Protein AF-A0A818KY87-F1 (afdb_monomer_lite)

Radius of gyration: 18.75 Å; chains: 1; bounding box: 37×40×53 Å

Foldseek 3Di:
DDDPPPPPDDDDDPPPVCVPDDDLVVLLVVLLVVLLVLLVVLLVCLVVVVLVVSLVSLVVSLVSLVVSQVSDDPVCSSVVSNVLSVVLSVQSPPPVDRSVNSSQSSPPVSVCVVVPPPPPPDDDDPD

Secondary structure (DSSP, 8-state):
---------PPP---GGGGG---HHHHHHHHHHH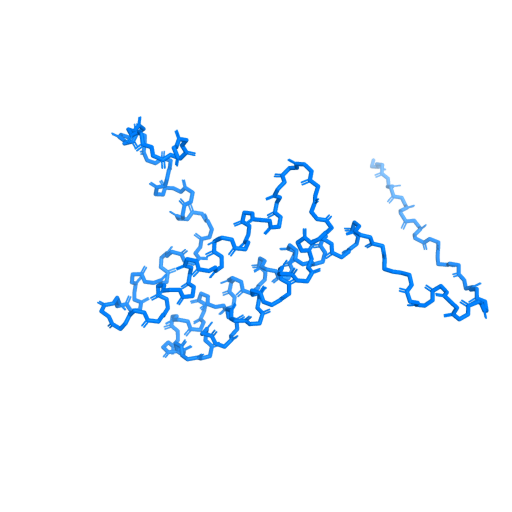HHHHHHHHHHHHHTT-HHHHHHHHHHHHHHHHHHHTT--TT-HHHHHHHHHHHHHHHHH-TTS-HHHHHHHTSHHHHHHHHH-TT---S-S--

pLDDT: mean 72.89, std 17.31, range [36.09, 93.62]

Sequence (127 aa):
PTVIKNTMSLKFVEDESLVTEINPRVKTIFASQTAAEVDRKMAQLVRDGKRDEAIDMATEQIALLKDAAQFDDERGSISLLLQLAEKMLKKLKDESITSTLVCRRFEHKAYLEEECDEDDMGYGLFE

Structure (mmCIF, N/CA/C/O backbone):
data_AF-A0A818KY87-F1
#
_entry.id   AF-A0A818KY87-F1
#
loop_
_atom_site.group_PDB
_atom_site.id
_atom_site.type_symbol
_atom_site.label_atom_id
_atom_site.label_alt_id
_atom_site.label_comp_id
_atom_site.label_asym_id
_atom_site.label_entity_id
_atom_site.label_seq_id
_atom_site.pdbx_PDB_ins_code
_atom_site.Cartn_x
_atom_site.Cartn_y
_atom_site.Cartn_z
_atom_site.occupancy
_atom_site.B_iso_or_equiv
_atom_site.auth_seq_id
_atom_site.auth_comp_id
_atom_site.auth_asym_id
_atom_site.auth_atom_id
_atom_site.pdbx_PDB_model_num
ATOM 1 N N . PRO A 1 1 ? -2.635 28.573 -28.275 1.00 47.72 1 PRO A N 1
ATOM 2 C CA . PRO A 1 1 ? -2.815 27.230 -27.677 1.00 47.72 1 PRO A CA 1
ATOM 3 C C . PRO A 1 1 ? -1.807 26.229 -28.258 1.00 47.72 1 PRO A C 1
ATOM 5 O O . PRO A 1 1 ? -1.930 25.827 -29.411 1.00 47.72 1 PRO A O 1
ATOM 8 N N . THR A 1 2 ? -0.783 25.871 -27.486 1.00 43.38 2 THR A N 1
ATOM 9 C CA . THR A 1 2 ? 0.172 24.824 -27.869 1.00 43.38 2 THR A CA 1
ATOM 10 C C . THR A 1 2 ? -0.494 23.467 -27.660 1.00 43.38 2 THR A C 1
ATOM 12 O O . THR A 1 2 ? -0.691 23.036 -26.528 1.00 43.38 2 THR A O 1
ATOM 15 N N . VAL A 1 3 ? -0.900 22.809 -28.746 1.00 45.62 3 VAL A N 1
ATOM 16 C CA . VAL A 1 3 ? -1.444 21.446 -28.696 1.00 45.62 3 VAL A CA 1
ATOM 17 C C . VAL A 1 3 ? -0.259 20.484 -28.702 1.00 45.62 3 VAL A C 1
ATOM 19 O O . VAL A 1 3 ? 0.317 20.212 -29.753 1.00 45.62 3 VAL A O 1
ATOM 22 N N . ILE A 1 4 ? 0.138 19.990 -27.528 1.00 50.06 4 ILE A N 1
ATOM 23 C CA . ILE A 1 4 ? 1.125 18.909 -27.430 1.00 50.06 4 ILE A CA 1
ATOM 24 C C . ILE A 1 4 ? 0.416 17.621 -27.852 1.00 50.06 4 ILE A C 1
ATOM 26 O O . ILE A 1 4 ? -0.328 17.012 -27.086 1.00 50.06 4 ILE A O 1
ATOM 30 N N . LYS A 1 5 ? 0.602 17.235 -29.114 1.00 45.19 5 LYS A N 1
ATOM 31 C CA . LYS A 1 5 ? 0.031 16.016 -29.688 1.00 45.19 5 LYS A CA 1
ATOM 32 C C . LYS A 1 5 ? 0.890 14.827 -29.252 1.00 45.19 5 LYS A C 1
ATOM 34 O O . LYS A 1 5 ? 1.812 14.424 -29.955 1.00 45.19 5 LYS A O 1
ATOM 39 N N . ASN A 1 6 ? 0.624 14.305 -28.059 1.00 45.72 6 ASN A N 1
ATOM 40 C CA . ASN A 1 6 ? 1.352 13.161 -27.521 1.00 45.72 6 ASN A CA 1
ATOM 41 C C . ASN A 1 6 ? 0.876 11.887 -28.240 1.00 45.72 6 ASN A C 1
ATOM 43 O O . ASN A 1 6 ? -0.138 11.293 -27.884 1.00 45.72 6 ASN A O 1
ATOM 47 N N . THR A 1 7 ? 1.546 11.523 -29.333 1.00 53.50 7 THR A N 1
ATOM 48 C CA . THR A 1 7 ? 1.264 10.287 -30.072 1.00 53.50 7 THR A CA 1
ATOM 49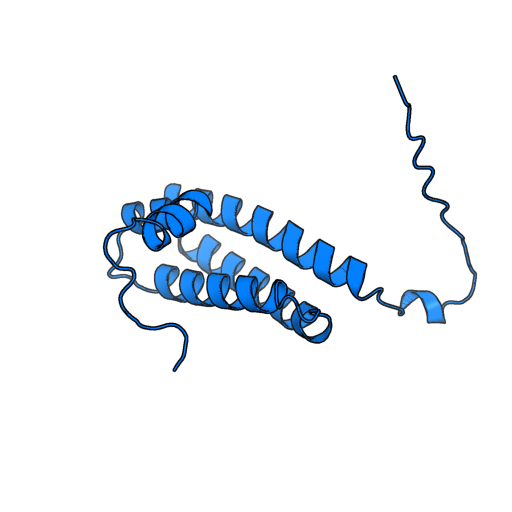 C C . THR A 1 7 ? 2.138 9.186 -29.493 1.00 53.50 7 THR A C 1
ATOM 51 O O . THR A 1 7 ? 3.285 8.995 -29.893 1.00 53.50 7 THR A O 1
ATOM 54 N N . MET A 1 8 ? 1.599 8.474 -28.502 1.00 53.44 8 MET A N 1
ATOM 55 C CA . MET A 1 8 ? 2.208 7.237 -28.023 1.00 53.44 8 MET A CA 1
ATOM 56 C C . MET A 1 8 ? 2.324 6.269 -29.206 1.00 53.44 8 MET A C 1
ATOM 58 O O . MET A 1 8 ? 1.321 5.809 -29.750 1.00 53.44 8 MET A O 1
ATOM 62 N N . SER A 1 9 ? 3.552 6.007 -29.642 1.00 59.44 9 SER A N 1
ATOM 63 C CA . SER A 1 9 ? 3.827 5.113 -30.764 1.00 59.44 9 SER A CA 1
ATOM 64 C C . SER A 1 9 ? 3.967 3.691 -30.227 1.00 59.44 9 SER A C 1
ATOM 66 O O . SER A 1 9 ? 5.016 3.331 -29.698 1.00 59.44 9 SER A O 1
ATOM 68 N N . LEU A 1 10 ? 2.900 2.898 -30.327 1.00 65.81 10 LEU A N 1
ATOM 69 C CA . LEU A 1 10 ? 2.936 1.470 -30.009 1.00 65.81 10 LEU A CA 1
ATOM 70 C C . LEU A 1 10 ? 3.687 0.735 -31.127 1.00 65.81 10 LEU A C 1
ATOM 72 O O . LEU A 1 10 ? 3.290 0.806 -32.290 1.00 65.81 10 LEU A O 1
ATOM 76 N N . LYS A 1 11 ? 4.786 0.057 -30.786 1.00 69.75 11 LYS A N 1
ATOM 77 C CA . LYS A 1 11 ? 5.519 -0.818 -31.709 1.00 69.75 11 LYS A CA 1
ATOM 78 C C . LYS A 1 11 ? 5.132 -2.261 -31.421 1.00 69.75 11 LYS A C 1
ATOM 80 O O . LYS A 1 11 ? 5.379 -2.750 -30.326 1.00 69.75 11 LYS A O 1
ATOM 85 N N . PHE A 1 12 ? 4.539 -2.919 -32.409 1.00 72.75 12 PHE A N 1
ATOM 86 C CA . PHE A 1 12 ? 4.290 -4.353 -32.359 1.00 72.75 12 PHE A CA 1
ATOM 87 C C . PHE A 1 12 ? 5.565 -5.075 -32.795 1.00 72.75 12 PHE A C 1
ATOM 89 O O . PHE A 1 12 ? 6.117 -4.779 -33.854 1.00 72.75 12 PHE A O 1
ATOM 96 N N . VAL A 1 13 ? 6.044 -5.973 -31.946 1.00 74.12 13 VAL A N 1
ATOM 97 C CA . VAL A 1 13 ? 7.230 -6.806 -32.152 1.00 74.12 13 VAL A CA 1
ATOM 98 C C . VAL A 1 13 ? 6.812 -8.252 -31.902 1.00 74.12 13 VAL A C 1
ATOM 100 O O . VAL A 1 13 ? 6.074 -8.516 -30.960 1.00 74.12 13 VAL A O 1
ATOM 103 N N . GLU A 1 14 ? 7.244 -9.172 -32.765 1.00 75.06 14 GLU A N 1
ATOM 104 C CA . GLU A 1 14 ? 6.931 -10.613 -32.671 1.00 75.06 14 GLU A CA 1
ATOM 105 C C . GLU A 1 14 ? 7.851 -11.354 -31.682 1.00 75.06 14 GLU A C 1
ATOM 107 O O . GLU A 1 14 ? 7.786 -12.572 -31.549 1.00 75.06 14 GLU A O 1
ATOM 112 N N . ASP A 1 15 ? 8.724 -10.621 -30.989 1.00 74.50 15 ASP A N 1
ATOM 113 C CA . ASP A 1 15 ? 9.629 -11.168 -29.987 1.00 74.50 15 ASP A CA 1
ATOM 114 C C . ASP A 1 15 ? 8.896 -11.354 -28.650 1.00 74.50 15 ASP A C 1
ATOM 116 O O . ASP A 1 15 ? 8.701 -10.410 -27.879 1.00 74.50 15 ASP A O 1
ATOM 120 N N . GLU A 1 16 ? 8.487 -12.595 -28.380 1.00 72.12 16 GLU A N 1
ATOM 121 C CA . GLU A 1 16 ? 7.796 -12.992 -27.149 1.00 72.12 16 GLU A CA 1
ATOM 122 C C . GLU A 1 16 ? 8.632 -12.738 -25.883 1.00 72.12 16 GLU A C 1
ATOM 124 O O . GLU A 1 16 ? 8.068 -12.596 -24.797 1.00 72.12 16 GLU A O 1
ATOM 129 N N . SER A 1 17 ? 9.964 -12.620 -25.995 1.00 71.56 17 SER A N 1
ATOM 130 C CA . SER A 1 17 ? 10.824 -12.346 -24.837 1.00 71.56 17 SER A CA 1
ATOM 131 C C . SER A 1 17 ? 10.573 -10.954 -24.241 1.00 71.56 17 SER A C 1
ATOM 133 O O . SER A 1 17 ? 10.613 -10.787 -23.018 1.00 71.56 17 SER A O 1
ATOM 135 N N . LEU A 1 18 ? 10.189 -9.983 -25.077 1.00 66.00 18 LEU A N 1
ATOM 136 C CA . LEU A 1 18 ? 9.893 -8.605 -24.672 1.00 66.00 18 LEU A CA 1
ATOM 137 C C . LEU A 1 18 ? 8.573 -8.475 -23.899 1.00 66.00 18 LEU A C 1
ATOM 139 O O . LEU A 1 18 ? 8.368 -7.490 -23.196 1.00 66.00 18 LEU A O 1
ATOM 143 N N . VAL A 1 19 ? 7.686 -9.476 -23.967 1.00 66.88 19 VAL A N 1
ATOM 144 C CA . VAL A 1 19 ? 6.435 -9.505 -23.182 1.00 66.88 19 VAL A CA 1
ATOM 145 C C . VAL A 1 19 ? 6.727 -9.600 -21.681 1.00 66.88 19 VAL A C 1
ATOM 147 O O . VAL A 1 19 ? 5.939 -9.136 -20.858 1.00 66.88 19 VAL A O 1
ATOM 150 N N . THR A 1 20 ? 7.873 -10.178 -21.317 1.00 66.88 20 THR A N 1
ATOM 151 C CA . THR A 1 20 ? 8.301 -10.326 -19.920 1.00 66.88 20 THR A CA 1
ATOM 152 C C . THR A 1 20 ? 9.144 -9.154 -19.413 1.00 66.88 20 THR A C 1
ATOM 154 O O . THR A 1 20 ? 9.427 -9.076 -18.216 1.00 66.88 20 THR A O 1
ATOM 157 N N . GLU A 1 21 ? 9.522 -8.218 -20.290 1.00 73.50 21 GLU A N 1
ATOM 158 C CA . GLU A 1 21 ? 10.360 -7.079 -19.930 1.00 73.50 21 GLU A CA 1
ATOM 159 C C . GLU A 1 21 ? 9.525 -5.995 -19.232 1.00 73.50 21 GLU A C 1
ATOM 161 O O . GLU A 1 21 ? 8.772 -5.227 -19.836 1.00 73.50 21 GLU A O 1
ATOM 166 N N . ILE A 1 22 ? 9.650 -5.934 -17.908 1.00 74.56 22 ILE A N 1
ATOM 167 C CA . ILE A 1 22 ? 8.986 -4.922 -17.091 1.00 74.56 22 ILE A CA 1
ATOM 168 C C . ILE A 1 22 ? 9.794 -3.631 -17.161 1.00 74.56 22 ILE A C 1
ATOM 170 O O . ILE A 1 22 ? 10.936 -3.586 -16.712 1.00 74.56 22 ILE A O 1
ATOM 174 N N . ASN A 1 23 ? 9.174 -2.545 -17.628 1.00 81.50 23 ASN A N 1
ATOM 175 C CA . ASN A 1 23 ? 9.764 -1.216 -17.505 1.00 81.50 23 ASN A CA 1
ATOM 176 C C . ASN A 1 23 ? 9.693 -0.739 -16.032 1.00 81.50 23 ASN A C 1
ATOM 178 O O . ASN A 1 23 ? 8.586 -0.473 -15.543 1.00 81.50 23 ASN A O 1
ATOM 182 N N . PRO A 1 24 ? 10.834 -0.559 -15.331 1.00 82.88 24 PRO A N 1
ATOM 183 C CA . PRO A 1 24 ? 10.859 -0.209 -13.906 1.00 82.88 24 PRO A CA 1
ATOM 184 C C . PRO A 1 24 ? 10.119 1.091 -13.576 1.00 82.88 24 PRO A C 1
ATOM 186 O O . PRO A 1 24 ? 9.427 1.177 -12.562 1.00 82.88 24 PRO A O 1
ATOM 189 N N . ARG A 1 25 ? 10.207 2.092 -14.464 1.00 80.88 25 ARG A N 1
ATOM 190 C CA . ARG A 1 25 ? 9.533 3.390 -14.297 1.00 80.88 25 ARG A CA 1
ATOM 191 C C . ARG A 1 25 ? 8.023 3.275 -14.435 1.00 80.88 25 ARG A C 1
ATOM 193 O O . ARG A 1 25 ? 7.285 3.938 -13.718 1.00 80.88 25 ARG A O 1
ATOM 200 N N . VAL A 1 26 ? 7.553 2.443 -15.361 1.00 83.62 26 VAL A N 1
ATOM 201 C CA . VAL A 1 26 ? 6.112 2.210 -15.526 1.00 83.62 26 VAL A CA 1
ATOM 202 C C . VAL A 1 26 ? 5.562 1.489 -14.298 1.00 83.62 26 VAL A C 1
ATOM 204 O O . VAL A 1 26 ? 4.516 1.883 -13.791 1.00 83.62 26 VAL A O 1
ATOM 207 N N . LYS A 1 27 ? 6.287 0.492 -13.773 1.00 85.12 27 LYS A N 1
ATOM 208 C CA . LYS A 1 27 ? 5.877 -0.268 -12.585 1.00 85.12 27 LYS A CA 1
ATOM 209 C C . LYS A 1 27 ? 5.821 0.591 -11.320 1.00 85.12 27 LYS A C 1
ATOM 211 O O . LYS A 1 27 ? 4.836 0.521 -10.592 1.00 85.12 27 LYS A O 1
ATOM 216 N N . THR A 1 28 ? 6.820 1.442 -11.093 1.00 84.50 28 THR A N 1
ATOM 217 C CA . THR A 1 28 ? 6.821 2.394 -9.967 1.00 84.50 28 THR A CA 1
ATOM 218 C C . THR A 1 28 ? 5.700 3.425 -10.083 1.00 84.50 28 THR A C 1
ATOM 220 O O . THR A 1 28 ? 4.946 3.602 -9.131 1.00 84.50 28 THR A O 1
ATOM 223 N N . ILE A 1 29 ? 5.503 4.049 -11.253 1.00 85.50 29 ILE A N 1
ATOM 224 C CA . ILE A 1 29 ? 4.396 5.004 -11.459 1.00 85.50 29 ILE A CA 1
ATOM 225 C C . ILE A 1 29 ? 3.037 4.331 -11.231 1.00 85.50 29 ILE A C 1
ATOM 227 O O . ILE A 1 29 ? 2.181 4.896 -10.550 1.00 85.50 29 ILE A O 1
ATOM 231 N N . PHE A 1 30 ? 2.846 3.127 -11.775 1.00 87.31 30 PHE A N 1
ATOM 232 C CA . PHE A 1 30 ? 1.615 2.361 -11.606 1.00 87.31 30 PHE A CA 1
ATOM 233 C C . PHE A 1 30 ? 1.339 2.037 -10.133 1.00 87.31 30 PHE A C 1
ATOM 235 O O . PHE A 1 30 ? 0.223 2.258 -9.660 1.00 87.31 30 PHE A O 1
ATOM 242 N N . ALA A 1 31 ? 2.349 1.564 -9.397 1.00 87.94 31 ALA A N 1
ATOM 243 C CA . ALA A 1 31 ? 2.218 1.256 -7.977 1.00 87.94 31 ALA A CA 1
ATOM 244 C C . ALA A 1 31 ? 1.849 2.502 -7.158 1.00 87.94 31 ALA A C 1
ATOM 246 O O . ALA A 1 31 ? 0.911 2.451 -6.364 1.00 87.94 31 ALA A O 1
ATOM 247 N N . SER A 1 32 ? 2.501 3.642 -7.409 1.00 83.38 32 SER A N 1
ATOM 248 C CA . SER A 1 32 ? 2.209 4.902 -6.715 1.00 83.38 32 SER A CA 1
ATOM 249 C C . SER A 1 32 ? 0.805 5.439 -7.006 1.00 83.38 32 SER A C 1
ATOM 251 O O . SER A 1 32 ? 0.113 5.895 -6.097 1.00 83.38 32 SER A O 1
ATOM 253 N N . G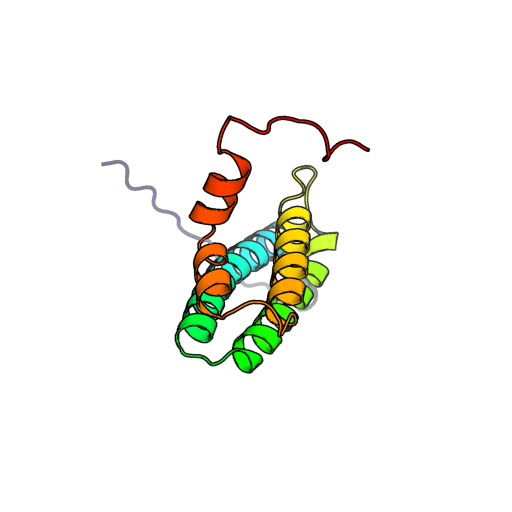LN A 1 33 ? 0.352 5.376 -8.263 1.00 84.75 33 GLN A N 1
ATOM 254 C CA . GLN A 1 33 ? -1.004 5.801 -8.633 1.00 84.75 33 GLN A CA 1
ATOM 255 C C . GLN A 1 33 ? -2.065 4.899 -8.005 1.00 84.75 33 GLN A C 1
ATOM 257 O O . GLN A 1 33 ? -3.025 5.391 -7.412 1.00 84.75 33 GLN A O 1
ATOM 262 N N . THR A 1 34 ? -1.854 3.585 -8.083 1.00 87.06 34 THR A N 1
ATOM 263 C CA . THR A 1 34 ? -2.757 2.598 -7.487 1.00 87.06 34 THR A CA 1
ATOM 264 C C . THR A 1 34 ? -2.830 2.781 -5.975 1.00 87.06 34 THR A C 1
ATOM 266 O O . THR A 1 34 ? -3.923 2.760 -5.418 1.00 87.06 34 THR A O 1
ATOM 269 N N . ALA A 1 35 ? -1.699 3.041 -5.309 1.00 85.75 35 ALA A N 1
ATOM 270 C CA . ALA A 1 35 ? -1.671 3.310 -3.877 1.00 85.75 35 ALA A CA 1
ATOM 271 C C . ALA A 1 35 ? -2.553 4.512 -3.502 1.00 85.75 35 ALA A C 1
ATOM 273 O O . ALA A 1 35 ? -3.398 4.383 -2.623 1.00 85.75 35 ALA A O 1
ATOM 274 N N . ALA A 1 36 ? -2.448 5.631 -4.224 1.00 82.69 36 ALA A N 1
ATOM 275 C CA . ALA A 1 36 ? -3.268 6.814 -3.958 1.00 82.69 36 ALA A CA 1
ATOM 276 C C . ALA A 1 36 ? -4.777 6.578 -4.187 1.00 82.69 36 ALA A C 1
ATOM 278 O O . ALA A 1 36 ? -5.621 7.158 -3.497 1.00 82.69 36 ALA A O 1
ATOM 279 N N . GLU A 1 37 ? -5.149 5.743 -5.162 1.00 84.00 37 GLU A N 1
ATOM 280 C CA . GLU A 1 37 ? -6.548 5.356 -5.379 1.00 84.00 37 GLU A CA 1
ATOM 281 C C . GLU A 1 37 ? -7.072 4.432 -4.278 1.00 84.00 37 GLU A C 1
ATOM 283 O O . GLU A 1 37 ? -8.207 4.594 -3.817 1.00 84.00 37 GLU A O 1
ATOM 288 N N . VAL A 1 38 ? -6.246 3.474 -3.860 1.00 88.44 38 VAL A N 1
ATOM 289 C CA . VAL A 1 38 ? -6.551 2.532 -2.785 1.00 88.44 38 VAL A CA 1
ATOM 290 C C . VAL A 1 38 ? -6.724 3.275 -1.461 1.00 88.44 38 VAL A C 1
ATOM 292 O O . VAL A 1 38 ? -7.727 3.050 -0.791 1.00 88.44 38 VAL A O 1
ATOM 295 N N . ASP A 1 39 ? -5.872 4.251 -1.142 1.00 83.50 39 ASP A N 1
ATOM 296 C CA . ASP A 1 39 ? -6.005 5.085 0.062 1.00 83.50 39 ASP A CA 1
ATOM 297 C C . ASP A 1 39 ? -7.383 5.750 0.164 1.00 83.50 39 ASP A C 1
ATOM 299 O O . ASP A 1 39 ? -8.037 5.701 1.209 1.00 83.50 39 ASP A O 1
ATOM 303 N N . ARG A 1 40 ? -7.886 6.311 -0.944 1.00 84.25 40 ARG A N 1
ATOM 304 C CA . ARG A 1 40 ? -9.223 6.928 -0.986 1.00 84.25 40 ARG A CA 1
ATOM 305 C C . ARG A 1 40 ? -10.338 5.909 -0.774 1.00 84.25 40 ARG A C 1
ATOM 307 O O . ARG A 1 40 ? -11.310 6.202 -0.079 1.00 84.25 40 ARG A O 1
ATOM 314 N N . LYS A 1 41 ? -10.217 4.725 -1.377 1.00 86.25 41 LYS A N 1
ATOM 315 C CA . LYS A 1 41 ? -11.205 3.647 -1.227 1.00 86.25 41 LYS A CA 1
ATOM 316 C C . LYS A 1 41 ? -11.218 3.113 0.201 1.00 86.25 41 LYS A C 1
ATOM 318 O O . LYS A 1 41 ? -12.293 2.979 0.776 1.00 86.25 41 LYS A O 1
ATOM 323 N N . MET A 1 42 ? -10.050 2.901 0.802 1.00 86.31 42 MET A N 1
ATOM 324 C CA . MET A 1 42 ? -9.937 2.501 2.201 1.00 86.31 42 MET A CA 1
ATOM 325 C C . MET A 1 42 ? -10.551 3.547 3.136 1.00 86.31 42 MET A C 1
ATOM 327 O O . MET A 1 42 ? -11.303 3.182 4.035 1.00 86.31 42 MET A O 1
ATOM 331 N N . ALA A 1 43 ? -10.328 4.844 2.884 1.00 81.62 43 ALA A N 1
ATOM 332 C CA . ALA A 1 43 ? -10.971 5.923 3.637 1.00 81.62 43 ALA A CA 1
ATOM 333 C C . ALA A 1 43 ? -12.496 5.770 3.662 1.00 81.62 43 ALA A C 1
ATOM 335 O O . ALA A 1 43 ? -13.125 5.907 4.710 1.00 81.62 43 ALA A O 1
ATOM 336 N N . GLN A 1 44 ? -13.083 5.486 2.498 1.00 84.25 44 GLN A N 1
ATOM 337 C CA . GLN A 1 44 ? -14.520 5.311 2.343 1.00 84.25 44 GLN A CA 1
ATOM 338 C C . GLN A 1 44 ? -15.012 4.043 3.054 1.00 84.25 44 GLN A C 1
ATOM 340 O O . GLN A 1 44 ? -15.975 4.111 3.809 1.00 84.25 44 GLN A O 1
ATOM 345 N N . LEU A 1 45 ? -14.306 2.918 2.904 1.00 86.25 45 LEU A N 1
ATOM 346 C CA . LEU A 1 45 ? -14.638 1.661 3.585 1.00 86.25 45 LEU A CA 1
ATOM 347 C C . LEU A 1 45 ? -14.652 1.819 5.110 1.00 86.25 45 LEU A C 1
ATOM 349 O O . LEU A 1 45 ? -15.570 1.344 5.774 1.00 86.25 45 LEU A O 1
ATOM 353 N N . VAL A 1 46 ? -13.687 2.551 5.672 1.00 83.06 46 VAL A N 1
ATOM 354 C CA . VAL A 1 46 ? -13.667 2.848 7.110 1.00 83.06 46 VAL A CA 1
ATOM 355 C C . VAL A 1 46 ? -14.860 3.723 7.516 1.00 83.06 46 VAL A C 1
ATOM 357 O O . VAL A 1 46 ? -15.468 3.449 8.554 1.00 83.06 46 VAL A O 1
ATOM 360 N N . ARG A 1 47 ? -15.230 4.742 6.719 1.00 81.31 47 ARG A N 1
ATOM 361 C CA . ARG A 1 47 ? -16.420 5.586 6.985 1.00 81.31 47 ARG A CA 1
ATOM 362 C C . ARG A 1 47 ? -17.699 4.760 6.994 1.00 81.31 47 ARG A C 1
ATOM 364 O O . ARG A 1 47 ? -18.561 4.984 7.838 1.00 81.31 47 ARG A O 1
ATOM 371 N N . ASP A 1 48 ? -17.777 3.785 6.099 1.00 85.56 48 ASP A N 1
ATOM 372 C CA . ASP A 1 48 ? -18.924 2.893 5.940 1.00 85.56 48 ASP A CA 1
ATOM 373 C C . ASP A 1 48 ? -18.932 1.740 6.965 1.00 85.56 48 ASP A C 1
ATOM 375 O O . ASP A 1 48 ? -19.793 0.864 6.911 1.00 85.56 48 ASP A O 1
ATOM 379 N N . GLY A 1 49 ? -17.978 1.714 7.906 1.00 83.00 49 GLY A N 1
ATOM 380 C CA . GLY A 1 49 ? -17.862 0.679 8.938 1.00 83.00 49 GLY A CA 1
ATOM 381 C C . GLY A 1 49 ? -17.325 -0.666 8.434 1.00 83.00 49 GLY A C 1
ATOM 382 O O . GLY A 1 49 ? -17.241 -1.618 9.206 1.00 83.00 49 GLY A O 1
ATOM 383 N N . LYS A 1 50 ? -16.910 -0.748 7.167 1.00 88.94 50 LYS A N 1
ATOM 384 C CA . LYS A 1 50 ? -16.343 -1.932 6.502 1.00 88.94 50 LYS A CA 1
ATOM 385 C C . LYS A 1 50 ? -14.841 -2.043 6.771 1.00 88.94 50 LYS A C 1
ATOM 387 O O . LYS A 1 50 ? -14.007 -1.985 5.870 1.00 88.94 50 LYS A O 1
ATOM 392 N N . ARG A 1 51 ? -14.488 -2.152 8.051 1.00 84.38 51 ARG A N 1
ATOM 393 C CA . ARG A 1 51 ? -13.092 -2.125 8.505 1.00 84.38 51 ARG A CA 1
ATOM 394 C C . ARG A 1 51 ? -12.278 -3.324 8.011 1.00 84.38 51 ARG A C 1
ATOM 396 O O . ARG A 1 51 ? -11.129 -3.134 7.630 1.00 84.38 51 ARG A O 1
ATOM 403 N N . ASP A 1 52 ? -12.881 -4.507 7.954 1.00 88.94 52 ASP A N 1
ATOM 404 C CA . ASP A 1 52 ? -12.213 -5.723 7.469 1.00 88.94 52 ASP A CA 1
ATOM 405 C C . ASP A 1 52 ? -11.887 -5.627 5.970 1.00 88.94 52 ASP A C 1
ATOM 407 O O . ASP A 1 52 ? -10.756 -5.880 5.569 1.00 88.94 52 ASP A O 1
ATOM 411 N N . GLU A 1 53 ? -12.820 -5.114 5.156 1.00 90.56 53 GLU A N 1
ATOM 412 C CA . GLU A 1 53 ? -12.578 -4.849 3.726 1.00 90.56 53 GLU A CA 1
ATOM 413 C C . GLU A 1 53 ? -11.430 -3.840 3.524 1.00 90.56 53 GLU A C 1
ATOM 415 O O . GLU A 1 53 ? -10.638 -3.963 2.589 1.00 90.56 53 GLU A O 1
ATOM 420 N N . ALA A 1 54 ? -11.304 -2.846 4.412 1.00 88.81 54 ALA A N 1
ATOM 421 C CA . ALA A 1 54 ? -10.189 -1.900 4.374 1.00 88.81 54 ALA A CA 1
ATOM 422 C C . ALA A 1 54 ? -8.845 -2.555 4.753 1.00 88.81 54 ALA A C 1
ATOM 424 O O . ALA A 1 54 ? -7.812 -2.175 4.205 1.00 88.81 54 ALA A O 1
ATOM 425 N N . ILE A 1 55 ? -8.841 -3.536 5.665 1.00 90.12 55 ILE A N 1
ATOM 426 C CA . ILE A 1 55 ? -7.641 -4.296 6.059 1.00 90.12 55 ILE A CA 1
ATOM 427 C C . ILE A 1 55 ? -7.143 -5.167 4.904 1.00 90.12 55 ILE A C 1
ATOM 429 O O . ILE A 1 55 ? -5.936 -5.190 4.634 1.00 90.12 55 ILE A O 1
ATOM 433 N N . ASP A 1 56 ? -8.053 -5.857 4.219 1.00 93.44 56 ASP A N 1
ATOM 434 C CA . ASP A 1 56 ? -7.714 -6.687 3.061 1.00 93.44 56 ASP A CA 1
ATOM 435 C C . ASP A 1 56 ? -7.106 -5.823 1.951 1.00 93.44 56 ASP A C 1
ATOM 437 O O . ASP A 1 56 ? -6.009 -6.099 1.462 1.00 93.44 56 ASP A O 1
ATOM 441 N N . MET A 1 57 ? -7.742 -4.687 1.657 1.00 92.25 57 MET A N 1
ATOM 442 C CA . MET A 1 57 ? -7.271 -3.744 0.646 1.00 92.25 57 MET A CA 1
ATOM 443 C C . MET A 1 57 ? -5.905 -3.120 0.992 1.00 92.25 57 MET A C 1
ATOM 445 O O . MET A 1 57 ? -5.038 -3.010 0.123 1.00 92.25 57 MET A O 1
ATOM 449 N N . ALA A 1 58 ? -5.667 -2.763 2.259 1.00 90.69 58 ALA A N 1
ATOM 450 C CA . ALA A 1 58 ? -4.357 -2.296 2.724 1.00 90.69 58 ALA A CA 1
ATOM 451 C C . ALA A 1 58 ? -3.272 -3.374 2.553 1.00 90.69 58 ALA A C 1
ATOM 453 O O . ALA A 1 58 ? -2.125 -3.077 2.219 1.00 90.69 58 ALA A O 1
ATOM 454 N N . THR A 1 59 ? -3.627 -4.642 2.765 1.00 93.62 59 THR A N 1
ATOM 455 C CA . THR A 1 59 ? -2.698 -5.767 2.606 1.00 93.62 59 THR A CA 1
ATOM 456 C C . THR A 1 59 ? -2.310 -5.963 1.137 1.00 93.62 59 THR A C 1
ATOM 458 O O . THR A 1 59 ? -1.128 -6.149 0.837 1.00 93.62 59 THR A O 1
ATOM 461 N N . GLU A 1 60 ? -3.269 -5.848 0.215 1.00 93.31 60 GLU A N 1
ATOM 462 C CA . GLU A 1 60 ? -3.016 -5.887 -1.232 1.00 93.31 60 GLU A CA 1
ATOM 463 C C . GLU A 1 60 ? -2.132 -4.721 -1.697 1.00 93.31 60 GLU A C 1
ATOM 465 O O . GLU A 1 60 ? -1.176 -4.924 -2.450 1.00 93.31 60 GLU A O 1
ATOM 470 N N . GLN A 1 61 ? -2.393 -3.507 -1.201 1.00 92.50 61 GLN A N 1
ATOM 471 C CA . GLN A 1 61 ? -1.577 -2.325 -1.491 1.00 92.50 61 GLN A CA 1
ATOM 472 C C . GLN A 1 61 ? -0.121 -2.515 -1.042 1.00 92.50 61 GLN A C 1
ATOM 474 O O . GLN A 1 61 ? 0.806 -2.223 -1.799 1.00 92.50 61 GLN A O 1
ATOM 479 N N . ILE A 1 62 ? 0.096 -3.043 0.167 1.00 92.50 62 ILE A N 1
ATOM 480 C CA . ILE A 1 62 ? 1.435 -3.344 0.693 1.00 92.50 62 ILE A CA 1
ATOM 481 C C . ILE A 1 62 ? 2.149 -4.374 -0.186 1.00 92.50 62 ILE A C 1
ATOM 483 O O . ILE A 1 62 ? 3.340 -4.220 -0.459 1.00 92.50 62 ILE A O 1
ATOM 487 N N . ALA A 1 63 ? 1.448 -5.414 -0.645 1.00 93.50 63 ALA A N 1
ATOM 488 C CA . ALA A 1 63 ? 2.030 -6.416 -1.535 1.00 93.50 63 ALA A CA 1
ATOM 489 C C . ALA A 1 63 ? 2.469 -5.801 -2.876 1.00 93.50 63 ALA A C 1
ATOM 491 O O . ALA A 1 63 ? 3.588 -6.055 -3.327 1.00 93.50 63 ALA A O 1
ATOM 492 N N . LEU A 1 64 ? 1.636 -4.935 -3.465 1.00 91.75 64 LEU A N 1
ATOM 493 C CA . LEU A 1 64 ? 1.960 -4.200 -4.692 1.00 91.75 64 LEU A CA 1
ATOM 494 C C . LEU A 1 64 ? 3.190 -3.297 -4.514 1.00 91.75 64 LEU A C 1
ATOM 496 O O . LEU A 1 64 ? 4.093 -3.297 -5.351 1.00 91.75 64 LEU A O 1
ATOM 500 N N . LEU A 1 65 ? 3.245 -2.542 -3.414 1.00 90.69 65 LEU A N 1
ATOM 501 C CA . LEU A 1 65 ? 4.364 -1.648 -3.117 1.00 90.69 65 LEU A CA 1
ATOM 502 C C . LEU A 1 65 ? 5.660 -2.427 -2.851 1.00 90.69 65 LEU A C 1
ATOM 504 O O . LEU A 1 65 ? 6.715 -2.014 -3.322 1.00 90.69 65 LEU A O 1
ATOM 508 N N . LYS A 1 66 ? 5.600 -3.590 -2.188 1.00 92.81 66 LYS A N 1
ATOM 509 C CA . LYS A 1 66 ? 6.766 -4.475 -1.997 1.00 92.81 66 LYS A CA 1
ATOM 510 C C . LYS A 1 66 ? 7.323 -5.002 -3.317 1.00 92.81 66 LYS A C 1
ATOM 512 O O . LYS A 1 66 ? 8.536 -5.019 -3.499 1.00 92.81 66 LYS A O 1
ATOM 517 N N . ASP A 1 67 ? 6.455 -5.385 -4.249 1.00 90.88 67 ASP A N 1
ATOM 518 C CA . ASP A 1 67 ? 6.862 -5.836 -5.585 1.00 90.88 67 ASP A CA 1
ATOM 519 C C . ASP A 1 67 ? 7.487 -4.700 -6.426 1.00 90.88 67 ASP A C 1
ATOM 521 O O . ASP A 1 67 ? 8.402 -4.926 -7.228 1.00 90.88 67 ASP A O 1
ATOM 525 N N . ALA A 1 68 ? 7.038 -3.459 -6.212 1.00 89.00 68 ALA A N 1
ATOM 526 C CA . ALA A 1 68 ? 7.600 -2.268 -6.846 1.00 89.00 68 ALA A CA 1
ATOM 527 C C . ALA A 1 68 ? 8.868 -1.725 -6.157 1.00 89.00 68 ALA A C 1
ATOM 529 O O . ALA A 1 68 ? 9.639 -1.023 -6.807 1.00 89.00 68 ALA A O 1
ATOM 530 N N . ALA A 1 69 ? 9.119 -2.059 -4.886 1.00 88.31 69 ALA A N 1
ATOM 531 C CA . ALA A 1 69 ? 10.203 -1.482 -4.081 1.00 88.31 69 ALA A CA 1
ATOM 532 C C . ALA A 1 69 ? 11.604 -1.752 -4.652 1.00 88.31 69 ALA A C 1
ATOM 534 O O . ALA A 1 69 ? 12.486 -0.908 -4.552 1.00 88.31 69 ALA A O 1
ATOM 535 N N . GLN A 1 70 ? 11.803 -2.892 -5.318 1.00 87.12 70 GLN A N 1
ATOM 536 C CA . GLN A 1 70 ? 13.070 -3.214 -5.993 1.00 87.12 70 GLN A CA 1
ATOM 537 C C . GLN A 1 70 ? 13.412 -2.261 -7.156 1.00 87.12 70 GLN A C 1
ATOM 539 O O . GLN A 1 70 ? 14.543 -2.249 -7.633 1.00 87.12 70 GLN A O 1
ATOM 544 N N . PHE A 1 71 ? 12.427 -1.498 -7.634 1.00 86.88 71 PHE A N 1
ATOM 545 C CA . PHE A 1 71 ? 12.555 -0.541 -8.730 1.00 86.88 71 PHE A CA 1
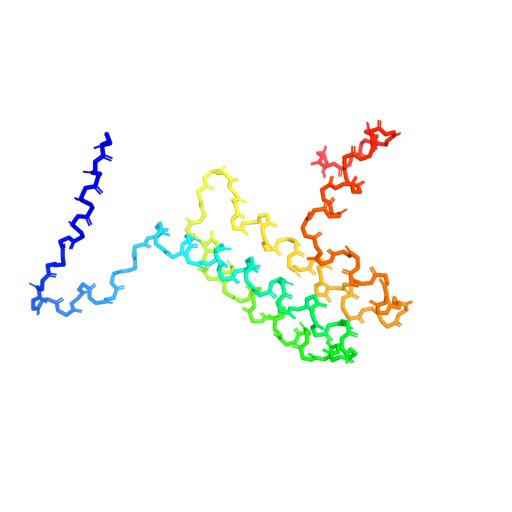ATOM 546 C C . PHE A 1 71 ? 12.508 0.915 -8.251 1.00 86.88 71 PHE A C 1
ATOM 548 O O . PHE A 1 71 ? 12.480 1.816 -9.093 1.00 86.88 71 PHE A O 1
ATOM 555 N N . ASP A 1 72 ? 12.451 1.144 -6.936 1.00 84.75 72 ASP A N 1
ATOM 556 C CA . ASP A 1 72 ? 12.440 2.484 -6.352 1.00 84.75 72 ASP A CA 1
ATOM 557 C C . ASP A 1 72 ? 13.761 3.194 -6.667 1.00 84.75 72 ASP A C 1
ATOM 559 O O . ASP A 1 72 ? 14.838 2.591 -6.647 1.00 84.75 72 ASP A O 1
ATOM 563 N N . ASP A 1 73 ? 13.669 4.473 -7.014 1.00 79.94 73 ASP A N 1
ATOM 564 C CA . ASP A 1 73 ? 14.849 5.286 -7.281 1.00 79.94 73 ASP A CA 1
ATOM 565 C C . ASP A 1 73 ? 15.379 5.918 -5.982 1.00 79.94 73 ASP A C 1
ATOM 567 O O . ASP A 1 73 ? 14.828 5.733 -4.896 1.00 79.94 73 ASP A O 1
ATOM 571 N N . GLU A 1 74 ? 16.464 6.689 -6.074 1.00 77.06 74 GLU A N 1
ATOM 572 C CA . GLU A 1 74 ? 17.092 7.353 -4.919 1.00 77.06 74 GLU A CA 1
ATOM 573 C C . GLU A 1 74 ? 16.149 8.304 -4.158 1.00 77.06 74 GLU A C 1
ATOM 575 O O . GLU A 1 74 ? 16.465 8.724 -3.047 1.00 77.06 74 GLU A O 1
ATOM 580 N N . ARG A 1 75 ? 14.989 8.659 -4.732 1.00 75.38 75 ARG A N 1
ATOM 581 C CA . ARG A 1 75 ? 13.986 9.498 -4.066 1.00 75.38 75 ARG A CA 1
ATOM 582 C C . ARG A 1 75 ? 13.163 8.713 -3.047 1.00 75.38 75 ARG A C 1
ATOM 584 O O . ARG A 1 75 ? 12.479 9.340 -2.244 1.00 75.38 75 ARG A O 1
ATOM 591 N N . GLY A 1 76 ? 13.203 7.378 -3.080 1.00 81.25 76 GLY A N 1
ATOM 592 C CA . GLY A 1 76 ? 12.597 6.518 -2.061 1.00 81.25 76 GLY A CA 1
ATOM 593 C C . GLY A 1 76 ? 11.068 6.600 -1.997 1.00 81.25 76 GLY A C 1
ATOM 594 O O . GLY A 1 76 ? 10.480 6.437 -0.926 1.00 81.25 76 GLY A O 1
ATOM 595 N N . SER A 1 77 ? 10.410 6.927 -3.112 1.00 83.88 77 SER A N 1
ATOM 596 C CA . SER A 1 77 ? 8.973 7.223 -3.132 1.00 83.88 77 SER A CA 1
ATOM 597 C C . SER A 1 77 ? 8.106 6.001 -2.819 1.00 83.88 77 SER A C 1
ATOM 599 O O . SER A 1 77 ? 7.143 6.112 -2.059 1.00 83.88 77 SER A O 1
ATOM 601 N N . ILE A 1 78 ? 8.464 4.826 -3.346 1.00 88.56 78 ILE A N 1
ATOM 602 C CA . ILE A 1 78 ? 7.758 3.574 -3.044 1.00 88.56 78 ILE A CA 1
ATOM 603 C C . ILE A 1 78 ? 8.016 3.166 -1.600 1.00 88.56 78 ILE A C 1
ATOM 605 O O . ILE A 1 78 ? 7.095 2.734 -0.911 1.00 88.56 78 ILE A O 1
ATOM 609 N N . SER A 1 79 ? 9.246 3.348 -1.126 1.00 88.00 79 SER A N 1
ATOM 610 C CA . SER A 1 79 ? 9.634 3.054 0.251 1.00 88.00 79 SER A CA 1
ATOM 611 C C . SER A 1 79 ? 8.822 3.882 1.253 1.00 88.00 79 SER A C 1
ATOM 613 O O . SER A 1 79 ? 8.312 3.337 2.233 1.00 88.00 79 SER A O 1
ATOM 615 N N . LEU A 1 80 ? 8.622 5.175 0.976 1.00 86.94 80 LEU A N 1
ATOM 616 C CA . LEU A 1 80 ? 7.779 6.054 1.789 1.00 86.94 80 LEU A CA 1
ATOM 617 C C . LEU A 1 80 ? 6.310 5.599 1.784 1.00 86.94 80 LEU A C 1
ATOM 619 O O . LEU A 1 80 ? 5.695 5.470 2.844 1.00 86.94 80 LEU A O 1
ATOM 623 N N . LEU A 1 81 ? 5.752 5.315 0.602 1.00 87.31 81 LEU A N 1
ATOM 624 C CA . LEU A 1 81 ? 4.376 4.824 0.467 1.00 87.31 81 LEU A CA 1
ATOM 625 C C . LEU A 1 81 ? 4.173 3.493 1.196 1.00 87.31 81 LEU A C 1
ATOM 627 O O . LEU A 1 81 ? 3.144 3.290 1.837 1.00 87.31 81 LEU A O 1
ATOM 631 N N . LEU A 1 82 ? 5.164 2.603 1.148 1.00 88.94 82 LEU A N 1
ATOM 632 C CA . LEU A 1 82 ? 5.124 1.321 1.837 1.00 88.94 82 LEU A CA 1
ATOM 633 C C . LEU A 1 82 ? 5.077 1.505 3.358 1.00 88.94 82 LEU A C 1
ATOM 635 O O . LEU A 1 82 ? 4.236 0.899 4.020 1.00 88.94 82 LEU A O 1
ATOM 639 N N . GLN A 1 83 ? 5.928 2.374 3.909 1.00 86.88 83 GLN A N 1
ATOM 640 C CA . GLN A 1 83 ? 5.916 2.687 5.340 1.00 86.88 83 GLN A CA 1
ATOM 641 C C . GLN A 1 83 ? 4.577 3.288 5.784 1.00 86.88 83 GLN A C 1
ATOM 643 O O . GLN A 1 83 ? 4.059 2.937 6.848 1.00 86.88 83 GLN A O 1
ATOM 648 N N . LEU A 1 84 ? 4.002 4.183 4.976 1.00 84.94 84 LEU A N 1
ATOM 649 C CA . LEU A 1 84 ? 2.689 4.768 5.241 1.00 84.94 84 LEU A CA 1
ATOM 650 C C . LEU A 1 84 ? 1.595 3.695 5.241 1.00 84.94 84 LEU A C 1
ATOM 652 O O . LEU A 1 84 ? 0.838 3.606 6.210 1.00 84.94 84 LEU A O 1
ATOM 656 N N . ALA A 1 85 ? 1.564 2.832 4.226 1.00 86.25 85 ALA A N 1
ATOM 657 C CA . ALA A 1 85 ? 0.596 1.745 4.124 1.00 86.25 85 ALA A CA 1
ATOM 658 C C . ALA A 1 85 ? 0.707 0.759 5.305 1.00 86.25 85 ALA A C 1
ATOM 660 O O . ALA A 1 85 ? -0.301 0.382 5.904 1.00 86.25 85 ALA A O 1
ATOM 661 N N . GLU A 1 86 ? 1.924 0.396 5.726 1.00 88.19 86 GLU A N 1
ATOM 662 C CA . GLU A 1 86 ? 2.150 -0.478 6.888 1.00 88.19 86 GLU A CA 1
ATOM 663 C C . GLU A 1 86 ? 1.694 0.175 8.207 1.00 88.19 86 GLU A C 1
ATOM 665 O O . GLU A 1 86 ? 1.032 -0.469 9.032 1.00 88.19 86 GLU A O 1
ATOM 670 N N . LYS A 1 87 ? 1.964 1.476 8.397 1.00 85.19 87 LYS A N 1
ATOM 671 C CA . LYS A 1 87 ? 1.440 2.250 9.538 1.00 85.19 87 LYS A CA 1
ATOM 672 C C . LYS A 1 87 ? -0.092 2.297 9.523 1.00 85.19 87 LYS A C 1
ATOM 674 O O . LYS A 1 87 ? -0.718 2.162 10.578 1.00 85.19 87 LYS A O 1
ATOM 679 N N . MET A 1 88 ? -0.701 2.483 8.354 1.00 82.31 88 MET A N 1
ATOM 680 C CA . MET A 1 88 ? -2.156 2.516 8.190 1.00 82.31 88 MET A CA 1
ATOM 681 C C . MET A 1 88 ? -2.789 1.161 8.497 1.00 82.31 88 MET A C 1
ATOM 683 O O . MET A 1 88 ? -3.739 1.111 9.275 1.00 82.31 88 MET A O 1
ATOM 687 N N . LEU A 1 89 ? -2.223 0.061 7.994 1.00 88.00 89 LEU A N 1
ATOM 688 C CA . LEU A 1 89 ? -2.669 -1.294 8.317 1.00 88.00 89 LEU A CA 1
ATOM 689 C C . LEU A 1 89 ? -2.611 -1.560 9.826 1.00 88.00 89 LEU A C 1
ATOM 691 O O . LEU A 1 89 ? -3.547 -2.122 10.394 1.00 88.00 89 LEU A O 1
ATOM 695 N N . LYS A 1 90 ? -1.538 -1.123 10.498 1.00 86.81 90 LYS A N 1
ATOM 696 C CA . LYS A 1 90 ? -1.423 -1.239 11.958 1.00 86.81 90 LYS A CA 1
ATOM 697 C C . LYS A 1 90 ? -2.554 -0.493 12.670 1.00 86.81 90 LYS A C 1
ATOM 699 O O . LYS A 1 90 ? -3.173 -1.060 13.564 1.00 86.81 90 LYS A O 1
ATOM 704 N N . LYS A 1 91 ? -2.864 0.739 12.249 1.00 82.00 91 LYS A N 1
ATOM 705 C CA . LYS A 1 91 ? -3.984 1.526 12.801 1.00 82.00 91 LYS A CA 1
ATOM 706 C C . LYS A 1 91 ? -5.339 0.877 12.505 1.00 82.00 91 LYS A C 1
ATOM 708 O O . LYS A 1 91 ? -6.196 0.845 13.379 1.00 82.00 91 LYS A O 1
ATOM 713 N N . LEU A 1 92 ? -5.533 0.322 11.308 1.00 82.38 92 LEU A N 1
ATOM 714 C CA . LEU A 1 92 ? -6.744 -0.418 10.952 1.00 82.38 92 LEU A CA 1
ATOM 715 C C . LEU A 1 92 ? -6.923 -1.677 11.802 1.00 82.38 92 LEU A C 1
ATOM 717 O O . LEU A 1 92 ? -8.048 -1.995 12.154 1.00 82.38 92 LEU A O 1
ATOM 721 N N . LYS A 1 93 ? -5.857 -2.364 12.202 1.00 84.31 93 LYS A N 1
ATOM 722 C CA . LYS A 1 93 ? -5.958 -3.544 13.077 1.00 84.31 93 LYS A CA 1
ATOM 723 C C . LYS A 1 93 ? -6.137 -3.209 14.560 1.00 84.31 93 LYS A C 1
ATOM 725 O O . LYS A 1 93 ? -6.448 -4.093 15.347 1.00 84.31 93 LYS A O 1
ATOM 730 N N . ASP A 1 94 ? -5.945 -1.951 14.947 1.00 81.06 94 ASP A N 1
ATOM 731 C CA . ASP A 1 94 ? -6.064 -1.524 16.338 1.00 81.06 94 ASP A CA 1
ATOM 732 C C . ASP A 1 94 ? -7.529 -1.267 16.729 1.00 81.06 94 ASP A C 1
ATOM 734 O O . ASP A 1 94 ? -8.089 -0.193 16.483 1.00 81.06 94 ASP A O 1
ATOM 738 N N . GLU A 1 95 ? -8.157 -2.266 17.347 1.00 70.31 95 GLU A N 1
ATOM 739 C CA . GLU A 1 95 ? -9.551 -2.237 17.812 1.00 70.31 95 GLU A CA 1
ATOM 740 C C . GLU A 1 95 ? -9.839 -1.127 18.839 1.00 70.31 95 GLU A C 1
ATOM 742 O O . GLU A 1 95 ? -10.995 -0.742 19.017 1.00 70.31 95 GLU A O 1
ATOM 747 N N . SER A 1 96 ? -8.807 -0.564 19.481 1.00 68.38 96 SER A N 1
ATOM 748 C CA . SER A 1 96 ? -8.962 0.546 20.429 1.00 68.38 96 SER A CA 1
ATOM 749 C C . SER A 1 96 ? -9.207 1.899 19.745 1.00 68.38 96 SER A C 1
ATOM 751 O O . SER A 1 96 ? -9.695 2.841 20.376 1.00 68.38 96 SER A O 1
ATOM 753 N N . ILE A 1 97 ? -8.916 2.007 18.443 1.00 65.06 97 ILE A N 1
ATOM 754 C CA . ILE A 1 97 ? -9.085 3.237 17.667 1.00 65.06 97 ILE A CA 1
ATOM 755 C C . ILE A 1 97 ? -10.473 3.246 17.024 1.00 65.06 97 ILE A C 1
ATOM 757 O O . ILE A 1 97 ? -10.804 2.397 16.196 1.00 65.06 97 ILE A O 1
ATOM 761 N N . THR A 1 98 ? -11.286 4.246 17.358 1.00 62.34 98 THR A N 1
ATOM 762 C CA . THR A 1 98 ? -12.618 4.436 16.769 1.00 62.34 98 THR A CA 1
ATOM 763 C C . THR A 1 98 ? -12.541 4.805 15.285 1.00 62.34 98 THR A C 1
ATOM 765 O O . THR A 1 98 ? -11.686 5.588 14.866 1.00 62.34 98 THR A O 1
ATOM 768 N N . SER A 1 99 ? -13.476 4.290 14.478 1.00 59.44 99 SER A N 1
ATOM 769 C CA . SER A 1 99 ? -13.521 4.488 13.018 1.00 59.44 99 SER A CA 1
ATOM 770 C C . SER A 1 99 ? -13.494 5.964 12.596 1.00 59.44 99 SER A C 1
ATOM 772 O O . SER A 1 99 ? -12.939 6.301 11.553 1.00 59.44 99 SER A O 1
ATOM 774 N N . THR A 1 100 ? -14.010 6.868 13.432 1.00 59.53 100 THR A N 1
ATOM 775 C CA . THR A 1 100 ? -13.986 8.325 13.225 1.00 59.53 100 THR A CA 1
ATOM 776 C C . THR A 1 100 ? -12.567 8.906 13.235 1.00 59.53 100 THR A C 1
ATOM 778 O O . THR A 1 100 ? -12.252 9.783 12.431 1.00 59.53 100 THR A O 1
ATOM 781 N N . LEU A 1 101 ? -11.696 8.409 14.120 1.00 61.72 101 LEU A N 1
ATOM 782 C CA . LEU A 1 101 ? -10.298 8.839 14.232 1.00 61.72 101 LEU A CA 1
ATOM 783 C C . LEU A 1 101 ? -9.439 8.239 13.111 1.00 61.72 101 LEU A C 1
ATOM 785 O O . LEU A 1 101 ? -8.507 8.868 12.615 1.00 61.72 101 LEU A O 1
ATOM 789 N N . VAL A 1 102 ? -9.801 7.030 12.678 1.00 59.47 102 VAL A N 1
ATOM 790 C CA . VAL A 1 102 ? -9.195 6.355 11.532 1.00 59.47 102 VAL A CA 1
ATOM 791 C C . VAL A 1 102 ? -9.489 7.137 10.245 1.00 59.47 102 VAL A C 1
ATOM 793 O O . VAL A 1 102 ? -8.553 7.507 9.548 1.00 59.47 102 VAL A O 1
ATOM 796 N N . CYS A 1 103 ? -10.750 7.496 9.972 1.00 56.03 103 CYS A N 1
ATOM 797 C CA . CYS A 1 103 ? -11.158 8.213 8.754 1.00 56.03 103 CYS A CA 1
ATOM 798 C C . CYS A 1 103 ? -10.425 9.539 8.518 1.00 56.03 103 CYS A C 1
ATOM 800 O O . CYS A 1 103 ? -10.093 9.844 7.374 1.00 56.03 103 CYS A O 1
ATOM 802 N N . ARG A 1 104 ? -10.158 10.321 9.577 1.00 57.88 104 ARG A N 1
ATOM 803 C CA . ARG A 1 104 ? -9.411 11.586 9.454 1.00 57.88 104 ARG A CA 1
ATOM 804 C C . ARG A 1 104 ? -7.994 11.370 8.928 1.00 57.88 104 ARG A C 1
ATOM 806 O O . ARG A 1 104 ? -7.507 12.194 8.176 1.00 57.88 104 ARG A O 1
ATOM 813 N N . ARG A 1 105 ? -7.362 10.243 9.260 1.00 58.09 105 ARG A N 1
ATOM 814 C CA . ARG A 1 105 ? -5.972 9.929 8.890 1.00 58.09 105 ARG A CA 1
ATOM 815 C C . ARG A 1 105 ? -5.806 9.333 7.491 1.00 58.09 105 ARG A C 1
ATOM 817 O O . ARG A 1 105 ? -4.677 9.178 7.043 1.00 58.09 105 ARG A O 1
ATOM 824 N N . PHE A 1 106 ? -6.903 8.989 6.818 1.00 52.06 106 PHE A N 1
ATOM 825 C CA . PHE A 1 106 ? -6.881 8.443 5.457 1.00 52.06 106 PHE A CA 1
ATOM 826 C C . PHE A 1 106 ? -6.835 9.518 4.363 1.00 52.06 106 PHE A C 1
ATOM 828 O O . PHE A 1 106 ? -6.498 9.226 3.218 1.00 52.06 106 PHE A O 1
ATOM 835 N N . GLU A 1 107 ? -7.159 10.771 4.682 1.00 54.84 107 GLU A N 1
ATOM 836 C CA . GLU A 1 107 ? -6.907 11.871 3.759 1.00 54.84 107 GLU A CA 1
ATOM 837 C C . GLU A 1 107 ? -5.423 12.231 3.877 1.00 54.84 107 GLU A C 1
ATOM 839 O O . GLU A 1 107 ? -5.002 12.760 4.899 1.00 54.84 107 GLU A O 1
ATOM 844 N N . HIS A 1 108 ? -4.620 11.954 2.842 1.00 46.78 108 HIS A N 1
ATOM 845 C CA . HIS A 1 108 ? -3.191 12.325 2.767 1.00 46.78 108 HIS A CA 1
ATOM 846 C C . HIS A 1 108 ? -2.903 13.758 3.259 1.00 46.78 108 HIS A C 1
ATOM 848 O O . HIS A 1 108 ? -1.842 14.035 3.809 1.00 46.78 108 HIS A O 1
ATOM 854 N N . LYS A 1 109 ? -3.875 14.660 3.089 1.00 45.53 109 LYS A N 1
ATOM 855 C CA . LYS A 1 109 ? -3.825 16.045 3.547 1.00 45.53 109 LYS A CA 1
ATOM 856 C C . LYS A 1 109 ? -3.750 16.184 5.076 1.00 45.53 109 LYS A C 1
ATOM 858 O O . LYS A 1 109 ? -2.986 17.005 5.550 1.00 45.53 109 LYS A O 1
ATOM 863 N N . ALA A 1 110 ? -4.460 15.352 5.833 1.00 49.34 110 ALA A N 1
ATOM 864 C CA . ALA A 1 110 ? -4.474 15.406 7.294 1.00 49.34 110 ALA A CA 1
ATOM 865 C C . ALA A 1 110 ? -3.209 14.808 7.931 1.00 49.34 110 ALA A C 1
ATOM 867 O O . ALA A 1 110 ? -2.810 15.246 9.000 1.00 49.34 110 ALA A O 1
ATOM 868 N N . TYR A 1 111 ? -2.563 13.827 7.283 1.00 47.19 111 TYR A N 1
ATOM 869 C CA . TYR A 1 111 ? -1.259 13.318 7.738 1.00 47.19 111 TYR A CA 1
ATOM 870 C C . TYR A 1 111 ? -0.158 14.366 7.532 1.00 47.19 111 TYR A C 1
ATOM 872 O O . TYR A 1 111 ? 0.693 14.546 8.394 1.00 47.19 111 TYR A O 1
ATOM 880 N N . LEU A 1 112 ? -0.204 15.086 6.404 1.00 47.22 112 LEU A N 1
ATOM 881 C CA . LEU A 1 112 ? 0.696 16.209 6.144 1.00 47.22 112 LEU A CA 1
ATOM 882 C C . LEU A 1 112 ? 0.405 17.406 7.055 1.00 47.22 112 LEU A C 1
ATOM 884 O O . LEU A 1 112 ? 1.345 18.069 7.456 1.00 47.22 112 LEU A O 1
ATOM 888 N N . GLU A 1 113 ? -0.856 17.671 7.403 1.00 48.88 113 GLU A N 1
ATOM 889 C CA . GLU A 1 113 ? -1.222 18.731 8.354 1.00 48.88 113 GLU A CA 1
ATOM 890 C C . GLU A 1 113 ? -0.835 18.363 9.807 1.00 48.88 113 GLU A C 1
ATOM 892 O O . GLU A 1 113 ? -0.253 19.202 10.476 1.00 48.88 113 GLU A O 1
ATOM 897 N N . GLU A 1 114 ? -1.021 17.115 10.279 1.00 49.41 114 GLU A N 1
ATOM 898 C CA . GLU A 1 114 ? -0.560 16.686 11.624 1.00 49.41 114 GLU A CA 1
ATOM 899 C C . GLU A 1 114 ? 0.978 16.688 11.762 1.00 49.41 114 GLU A C 1
ATOM 901 O O . GLU A 1 114 ? 1.481 16.992 12.838 1.00 49.41 114 GLU A O 1
ATOM 906 N N . GLU A 1 115 ? 1.740 16.350 10.712 1.00 47.41 115 GLU A N 1
ATOM 907 C CA . GLU A 1 115 ? 3.217 16.398 10.758 1.00 47.41 115 GLU A CA 1
ATOM 908 C C . GLU A 1 115 ? 3.811 17.764 10.368 1.00 47.41 115 GLU A C 1
ATOM 910 O O . GLU A 1 115 ? 5.019 17.959 10.485 1.00 47.41 115 GLU A O 1
ATOM 915 N N . CYS A 1 116 ? 2.987 18.717 9.919 1.00 43.06 116 CYS A N 1
ATOM 916 C CA . CYS A 1 116 ? 3.400 20.097 9.639 1.00 43.06 116 CYS A CA 1
ATOM 917 C C . CYS A 1 116 ? 2.765 21.124 10.587 1.00 43.06 116 CYS A C 1
ATOM 919 O O . CYS A 1 116 ? 2.959 22.316 10.363 1.00 43.06 116 CYS A O 1
ATOM 921 N N . ASP A 1 117 ? 2.037 20.705 11.628 1.00 37.72 117 ASP A N 1
ATOM 922 C CA . ASP A 1 117 ? 1.638 21.609 12.706 1.00 37.72 117 ASP A CA 1
ATOM 923 C C . ASP A 1 117 ? 2.910 22.023 13.472 1.00 37.72 117 ASP A C 1
ATOM 925 O O . ASP A 1 117 ? 3.559 21.240 14.167 1.00 37.72 117 ASP A O 1
ATOM 929 N N . GLU A 1 118 ? 3.296 23.278 13.243 1.00 48.91 118 GLU A N 1
ATOM 930 C CA . GLU A 1 118 ? 4.634 23.870 13.385 1.00 48.91 118 GLU A CA 1
ATOM 931 C C . GLU A 1 118 ? 5.174 23.990 14.827 1.00 48.91 118 GLU A C 1
ATOM 933 O O . GLU A 1 118 ? 6.195 24.645 15.041 1.00 48.91 118 GLU A O 1
ATOM 938 N N . ASP A 1 119 ? 4.556 23.336 15.813 1.00 44.84 119 ASP A N 1
ATOM 939 C CA . ASP A 1 119 ? 4.923 23.464 17.231 1.00 44.84 119 ASP A CA 1
ATOM 940 C C . ASP A 1 119 ? 5.678 22.251 17.816 1.00 44.84 119 ASP A C 1
ATOM 942 O O . ASP A 1 119 ? 6.147 22.334 18.951 1.00 44.84 119 ASP A O 1
ATOM 946 N N . ASP A 1 120 ? 5.871 21.158 17.062 1.00 45.16 120 ASP A N 1
ATOM 947 C CA . ASP A 1 120 ? 6.623 19.977 17.537 1.00 45.16 120 ASP A CA 1
ATOM 948 C C . ASP A 1 120 ? 7.675 19.473 16.528 1.00 45.16 120 ASP A C 1
ATOM 950 O O . ASP A 1 120 ? 7.844 18.280 16.278 1.00 45.16 120 ASP A O 1
ATOM 954 N N . MET A 1 121 ? 8.456 20.406 15.967 1.00 43.75 121 MET A N 1
ATOM 955 C CA . MET A 1 121 ? 9.730 20.123 15.277 1.00 43.75 121 MET A CA 1
ATOM 956 C C . MET A 1 121 ? 10.823 19.678 16.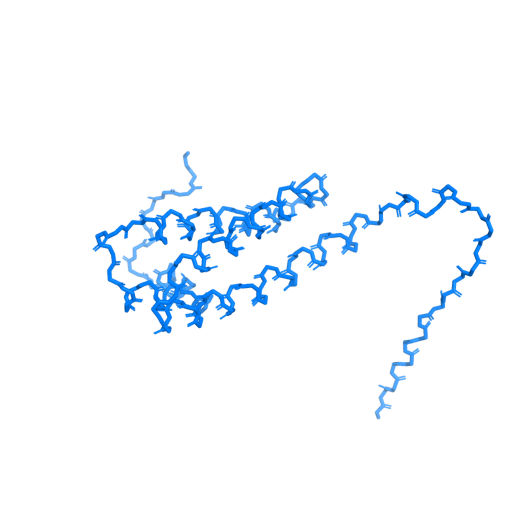275 1.00 43.75 121 MET A C 1
ATOM 958 O O . MET A 1 121 ? 11.933 20.216 16.310 1.00 43.75 121 MET A O 1
ATOM 962 N N . GLY A 1 122 ? 10.503 18.701 17.124 1.00 39.06 122 GLY A N 1
ATOM 963 C CA . GLY A 1 122 ? 11.348 18.170 18.183 1.00 39.06 122 GLY A CA 1
ATOM 964 C C . GLY A 1 122 ? 11.677 16.695 17.968 1.00 39.06 122 GLY A C 1
ATOM 965 O O . GLY A 1 122 ? 11.049 15.840 18.569 1.00 39.06 122 GLY A O 1
ATOM 966 N N . TYR A 1 123 ? 12.713 16.428 17.166 1.00 46.50 123 TYR A N 1
ATOM 967 C CA . TYR A 1 123 ? 13.518 15.191 17.137 1.00 46.50 123 TYR A CA 1
ATOM 968 C C . TYR A 1 123 ? 12.792 13.838 16.973 1.00 46.50 123 TYR A C 1
ATOM 970 O O . TYR A 1 123 ? 12.190 13.313 17.904 1.00 46.50 123 TYR A O 1
ATOM 978 N N . GLY A 1 124 ? 13.026 13.160 15.838 1.00 42.16 124 GLY A N 1
ATOM 979 C CA . GLY A 1 124 ? 12.786 11.709 15.796 1.00 42.16 124 GLY A CA 1
ATOM 980 C C . GLY A 1 124 ? 12.803 10.968 14.458 1.00 42.16 124 GLY A C 1
ATOM 981 O O . GLY A 1 124 ? 12.324 9.840 14.430 1.00 42.16 124 GLY A O 1
ATOM 982 N N . LEU A 1 125 ? 13.310 11.538 13.357 1.00 42.41 125 LEU A N 1
ATOM 983 C CA . LEU A 1 125 ? 13.441 10.804 12.078 1.00 42.41 125 LEU A CA 1
ATOM 984 C C . LEU A 1 125 ? 14.881 10.663 11.556 1.00 42.41 125 LEU A C 1
ATOM 986 O O . LEU A 1 125 ? 15.087 10.178 10.448 1.00 42.41 125 LEU A O 1
ATOM 990 N N . PHE A 1 126 ? 15.875 11.012 12.375 1.00 40.97 126 PHE A N 1
ATOM 991 C CA . PHE A 1 126 ? 17.282 10.682 12.139 1.00 40.97 126 PHE A CA 1
ATOM 992 C C . PHE A 1 126 ? 17.931 10.165 13.428 1.00 40.97 126 PHE A C 1
ATOM 994 O O . PHE A 1 126 ? 18.828 10.808 13.960 1.00 40.97 126 PHE A O 1
ATOM 1001 N N . GLU A 1 127 ? 17.457 9.023 13.924 1.00 36.09 127 GLU A N 1
ATOM 1002 C CA . GLU A 1 127 ? 18.287 8.029 14.6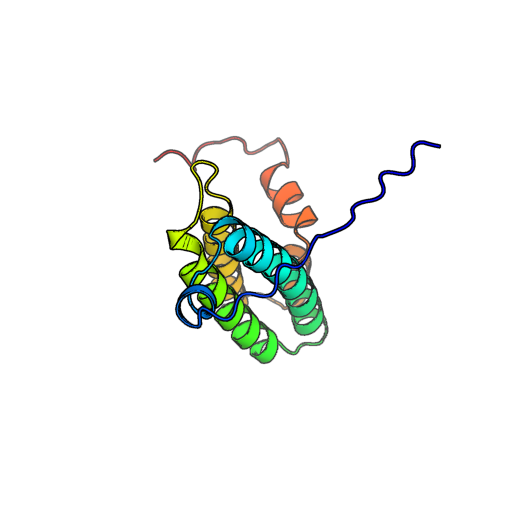24 1.00 36.09 127 GLU A CA 1
ATOM 1003 C C . GLU A 1 127 ? 17.867 6.624 14.184 1.00 36.09 127 GLU A C 1
ATOM 1005 O O . GLU A 1 127 ? 16.642 6.363 14.127 1.00 36.09 127 GLU A O 1
#